P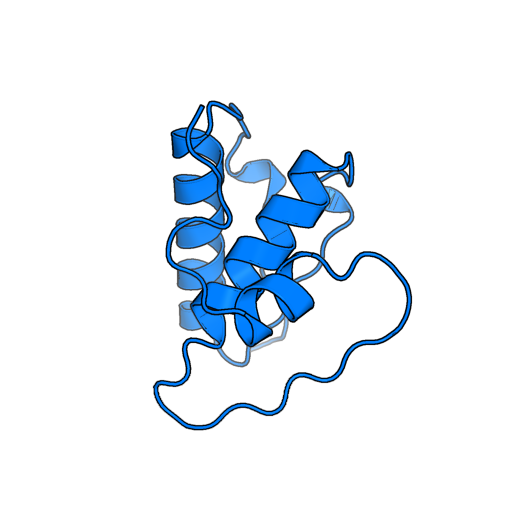rotein AF-A0A0G0FCB7-F1 (afdb_monomer)

Secondary structure (DSSP, 8-state):
---TTTT--HHHHHHHT--SS-------TTS-HHHHHHHHHHHHHHTT--GGG-----SSHHHHHHHHHHHHHHHHHTT----GGGGGGG-----

Nearest PDB structures (foldseek):
  1qhh-assembly1_A  TM=8.785E-01  e=1.523E-05  Geobacillus stearothermophilus
  2pjr-assembly1_A  TM=8.957E-01  e=1.640E-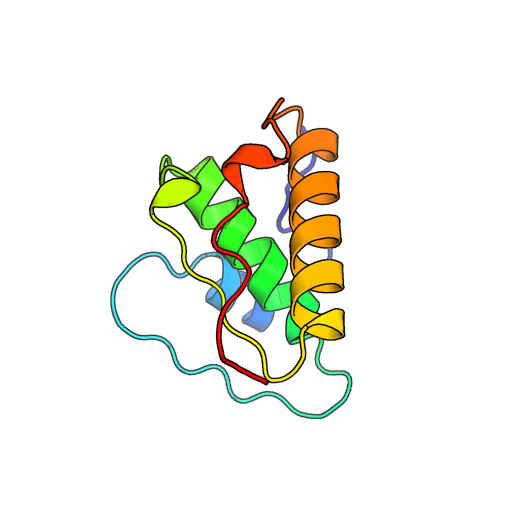04  Geobacillus stearothermophilus
  1qhg-assembly1_A  TM=8.467E-01  e=3.380E-03  Geobacillus stearothermophilus
  2g9n-assembly1_A  TM=6.973E-01  e=1.037E+00  Homo sapiens

pLDDT: mean 86.99, std 12.62, range [43.91, 97.69]

Mean predicted aligned error: 5.1 Å

Foldseek 3Di:
DDDLCPPPDPVLSVLLQDDDDDDDDDDDPPRCPLVSVLSSLVNCVVVPNQLLNDAAEDPDPVSLVVSLVSNVVSCVVVVNPDDSVSNVRSDDDDD

Solvent-accessible surface area (backbone atoms only — not comparable to full-atom values): 5989 Å² total; per-residue (Å²): 134,83,62,82,66,66,94,51,54,74,70,40,41,56,61,18,69,63,86,73,82,91,82,87,86,88,73,63,88,91,66,46,64,68,61,30,52,40,42,21,52,50,42,43,41,77,73,69,43,57,57,80,79,49,78,48,76,58,98,40,73,66,58,21,51,54,48,45,53,51,38,51,51,53,36,50,75,70,69,45,87,68,61,71,78,51,56,65,43,32,64,79,81,91,132

Radius of gyration: 13.0 Å; Cα contacts (8 Å, |Δi|>4): 83; chains: 1; bounding box: 32×25×31 Å

Sequence (95 aa):
MVDHLSGLNSKQKEAATHMEGPLLIVAGAGAGKTKTITHRILNLIKNGVAPEKILAVTFTNKAAKEMKERVYHLLNSEGQNVLEKSLSRFDLDRE

Structure (mmCIF, N/CA/C/O backbone):
data_AF-A0A0G0FCB7-F1
#
_entry.id   AF-A0A0G0FCB7-F1
#
loop_
_atom_site.group_PDB
_atom_site.id
_atom_site.type_symbol
_atom_site.label_atom_id
_atom_site.label_alt_id
_atom_site.label_comp_id
_atom_site.label_asym_id
_atom_site.label_entity_id
_atom_site.label_seq_id
_atom_site.pdbx_PDB_ins_code
_atom_site.Cartn_x
_atom_site.Cartn_y
_atom_site.Cartn_z
_atom_site.occupancy
_atom_site.B_iso_or_equiv
_atom_site.auth_seq_id
_atom_site.auth_comp_id
_atom_site.auth_asym_id
_atom_site.auth_atom_id
_atom_site.pdbx_PDB_model_num
ATOM 1 N N . MET A 1 1 ? -17.691 9.723 -4.759 1.00 46.62 1 MET A N 1
ATOM 2 C CA . MET A 1 1 ? -16.784 8.566 -4.623 1.00 46.62 1 MET A CA 1
ATOM 3 C C . MET A 1 1 ? -15.481 8.958 -5.280 1.00 46.62 1 MET A C 1
ATOM 5 O O . MET A 1 1 ? -15.515 9.344 -6.443 1.00 46.62 1 MET A O 1
ATOM 9 N N . VAL A 1 2 ? -14.388 8.993 -4.526 1.00 52.84 2 VAL A N 1
ATOM 10 C CA . VAL A 1 2 ? -13.064 9.258 -5.095 1.00 52.84 2 VAL A CA 1
ATOM 11 C C . VAL A 1 2 ? -12.612 7.962 -5.774 1.00 52.84 2 VAL A C 1
ATOM 13 O O . VAL A 1 2 ? -12.875 6.868 -5.286 1.00 52.84 2 VAL A O 1
ATOM 16 N N . ASP A 1 3 ? -12.062 8.059 -6.982 1.00 82.31 3 ASP A N 1
ATOM 17 C CA . ASP A 1 3 ? -11.432 6.909 -7.627 1.00 82.31 3 ASP A CA 1
ATOM 18 C C . ASP A 1 3 ? -10.086 6.695 -6.934 1.00 82.31 3 ASP A C 1
ATOM 20 O O . ASP A 1 3 ? -9.205 7.556 -7.023 1.00 82.31 3 ASP A O 1
ATOM 24 N N . HIS A 1 4 ? -9.898 5.567 -6.247 1.00 87.06 4 HIS A N 1
ATOM 25 C CA . HIS A 1 4 ? -8.625 5.269 -5.593 1.00 87.06 4 HIS A CA 1
ATOM 26 C C . HIS A 1 4 ? -7.480 5.149 -6.594 1.00 87.06 4 HIS A C 1
ATOM 28 O O . HIS A 1 4 ? -6.332 5.185 -6.188 1.00 87.06 4 HIS A O 1
ATOM 34 N N . LEU A 1 5 ? -7.734 5.028 -7.895 1.00 91.81 5 LEU A N 1
ATOM 35 C CA . LEU A 1 5 ? -6.698 5.045 -8.928 1.00 91.81 5 LEU A CA 1
ATOM 36 C C . LEU A 1 5 ? -6.333 6.471 -9.375 1.00 91.81 5 LEU A C 1
ATOM 38 O O . LEU A 1 5 ? -5.413 6.653 -10.184 1.00 91.81 5 LEU A O 1
ATOM 42 N N . SER A 1 6 ? -7.018 7.495 -8.858 1.00 87.88 6 SER A N 1
ATOM 43 C CA . SER A 1 6 ? -6.703 8.893 -9.138 1.00 87.88 6 SER A CA 1
ATOM 44 C C . SER A 1 6 ? -5.277 9.238 -8.679 1.00 87.88 6 SER A C 1
ATOM 46 O O . SER A 1 6 ? -4.799 8.842 -7.615 1.00 87.88 6 SER A O 1
ATOM 48 N N . GLY A 1 7 ? -4.524 9.923 -9.544 1.00 89.88 7 GLY A N 1
ATOM 49 C CA . GLY A 1 7 ? -3.124 10.278 -9.286 1.00 89.88 7 GLY A CA 1
ATOM 50 C C . GLY A 1 7 ? -2.093 9.162 -9.515 1.00 89.88 7 GLY A C 1
ATOM 51 O O . GLY A 1 7 ? -0.917 9.376 -9.205 1.00 89.88 7 GLY A O 1
ATOM 52 N N . LEU A 1 8 ? -2.483 7.995 -10.036 1.00 95.62 8 LEU A N 1
ATOM 53 C CA . LEU A 1 8 ? -1.552 7.001 -10.584 1.00 95.62 8 LEU A CA 1
ATOM 54 C C . LEU A 1 8 ? -1.323 7.247 -12.082 1.00 95.62 8 LEU A C 1
ATOM 56 O O . LEU A 1 8 ? -2.257 7.593 -12.808 1.00 95.62 8 LEU A O 1
ATOM 60 N N . ASN A 1 9 ? -0.096 7.038 -12.566 1.00 96.19 9 ASN A N 1
ATOM 61 C CA . ASN A 1 9 ? 0.162 6.992 -14.012 1.00 96.19 9 ASN A CA 1
ATOM 62 C C . ASN A 1 9 ? -0.327 5.662 -14.625 1.00 96.19 9 ASN A C 1
ATOM 64 O O . ASN A 1 9 ? -0.717 4.748 -13.901 1.00 96.19 9 ASN A O 1
ATOM 68 N N . SER A 1 10 ? -0.296 5.528 -15.954 1.00 96.38 10 SER A N 1
ATOM 69 C CA . SER A 1 10 ? -0.807 4.337 -16.653 1.00 96.38 10 SER A CA 1
ATOM 70 C C . SER A 1 10 ? -0.173 3.024 -16.179 1.00 96.38 10 SER A C 1
ATOM 72 O O . SER A 1 10 ? -0.892 2.070 -15.900 1.00 96.38 10 SER A O 1
ATOM 74 N N . LYS A 1 11 ? 1.153 2.988 -16.006 1.00 96.81 11 LYS A N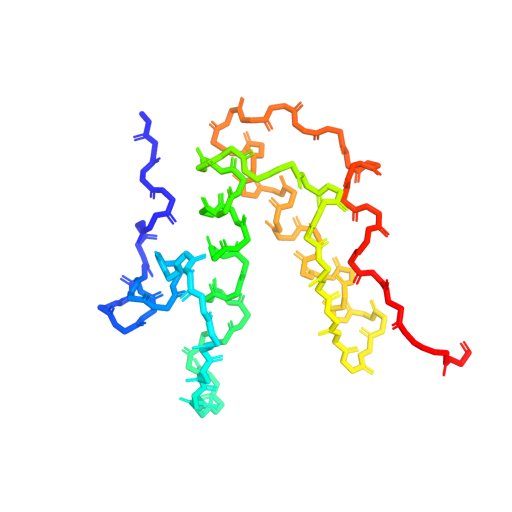 1
ATOM 75 C CA . LYS A 1 11 ? 1.890 1.799 -15.545 1.00 96.81 11 LYS A CA 1
ATOM 76 C C . LYS A 1 11 ? 1.597 1.451 -14.086 1.00 96.81 11 LYS A C 1
ATOM 78 O O . LYS A 1 11 ? 1.486 0.283 -13.731 1.00 96.81 11 LYS A O 1
ATOM 83 N N . GLN A 1 12 ? 1.439 2.461 -13.237 1.00 97.69 12 GLN A N 1
ATOM 84 C CA . GLN A 1 12 ? 1.051 2.268 -11.842 1.00 97.69 12 GLN A CA 1
ATOM 85 C C . GLN A 1 12 ? -0.393 1.771 -11.726 1.00 97.69 12 GLN A C 1
ATOM 87 O O . GLN A 1 12 ? -0.660 0.912 -10.892 1.00 97.69 12 GLN A O 1
ATOM 92 N N . LYS A 1 13 ? -1.310 2.274 -12.565 1.00 97.19 13 LYS A N 1
ATOM 93 C CA . LYS A 1 13 ? -2.692 1.777 -12.640 1.00 97.19 13 LYS A CA 1
ATOM 94 C C . LYS A 1 13 ? -2.718 0.315 -13.056 1.00 97.19 13 LYS A C 1
ATOM 96 O O . LYS A 1 13 ? -3.292 -0.475 -12.327 1.00 97.19 13 LYS A O 1
ATOM 101 N N . GLU A 1 14 ? -2.029 -0.032 -14.143 1.00 96.75 14 GLU A N 1
ATOM 102 C CA . GLU A 1 14 ? -1.892 -1.410 -14.637 1.00 96.75 14 GLU A CA 1
ATOM 103 C C . GLU A 1 14 ? -1.448 -2.364 -13.515 1.00 96.75 14 GLU A C 1
ATOM 105 O O . GLU A 1 14 ? -2.111 -3.361 -13.238 1.00 96.75 14 GLU A O 1
ATOM 110 N N . ALA A 1 15 ? -0.388 -1.999 -12.789 1.00 97.62 15 ALA A N 1
ATOM 111 C CA . ALA A 1 15 ? 0.100 -2.778 -11.656 1.00 97.62 15 ALA A CA 1
ATOM 112 C C . ALA A 1 15 ? -0.877 -2.817 -10.463 1.00 97.62 15 ALA A C 1
ATOM 114 O O . ALA A 1 15 ? -1.004 -3.849 -9.804 1.00 97.62 15 ALA A O 1
ATOM 115 N N . ALA A 1 16 ? -1.564 -1.710 -10.163 1.00 97.12 16 ALA A N 1
ATOM 116 C CA . ALA A 1 16 ? -2.522 -1.631 -9.062 1.00 97.12 16 ALA A CA 1
ATOM 117 C C . ALA A 1 16 ? -3.812 -2.417 -9.336 1.00 97.12 16 ALA A C 1
ATOM 119 O O . ALA A 1 16 ? -4.412 -2.942 -8.400 1.00 97.12 16 ALA A O 1
ATOM 120 N N . THR A 1 17 ? -4.223 -2.529 -10.599 1.00 97.00 17 THR A N 1
ATOM 121 C CA . THR A 1 17 ? -5.420 -3.270 -11.021 1.00 97.00 17 THR A CA 1
ATOM 122 C C . THR A 1 17 ? -5.150 -4.739 -11.340 1.00 97.00 17 THR A C 1
ATOM 124 O O . THR A 1 17 ? -6.078 -5.464 -11.679 1.00 97.00 17 THR A O 1
ATOM 127 N N . HIS A 1 18 ? -3.901 -5.199 -11.242 1.00 97.25 18 HIS A N 1
ATOM 128 C CA . HIS A 1 18 ? -3.535 -6.591 -11.501 1.00 97.25 18 HIS A CA 1
ATOM 129 C C . HIS A 1 18 ? -4.046 -7.531 -10.399 1.00 97.25 18 HIS A C 1
ATOM 131 O O . HIS A 1 18 ? -3.535 -7.516 -9.269 1.00 97.25 18 HIS A O 1
ATOM 137 N N . MET A 1 19 ? -5.035 -8.359 -10.748 1.00 96.06 19 MET A N 1
ATOM 138 C CA . MET A 1 19 ? -5.776 -9.213 -9.810 1.00 96.06 19 MET A CA 1
ATOM 139 C C . MET A 1 19 ? -5.287 -10.664 -9.751 1.00 96.06 19 MET A C 1
ATOM 141 O O . MET A 1 19 ? -5.391 -11.285 -8.696 1.00 96.06 19 MET A O 1
ATOM 145 N N . GLU A 1 20 ? -4.744 -11.207 -10.842 1.00 93.06 20 GLU A N 1
ATOM 146 C CA . GLU A 1 20 ? -4.531 -12.652 -10.979 1.00 93.06 20 GLU A CA 1
ATOM 147 C C . GLU A 1 20 ? -3.131 -13.005 -11.470 1.00 93.06 20 GLU A C 1
ATOM 149 O O . GLU A 1 20 ? -2.580 -12.361 -12.357 1.00 93.06 20 GLU A O 1
ATOM 154 N N . GLY A 1 21 ? -2.564 -14.078 -10.922 1.00 95.31 21 GLY A N 1
ATOM 155 C CA . GLY A 1 21 ? -1.249 -14.566 -11.321 1.00 95.31 21 GLY A CA 1
ATOM 156 C C . GLY A 1 21 ? -0.078 -13.686 -10.853 1.00 95.31 21 GLY A C 1
ATOM 157 O O . GLY A 1 21 ? -0.264 -12.635 -10.226 1.00 95.31 21 GLY A O 1
ATOM 158 N N . PRO A 1 22 ? 1.159 -14.135 -11.116 1.00 96.81 22 PRO A N 1
ATOM 159 C CA . PRO A 1 22 ? 2.366 -13.435 -10.694 1.00 96.81 22 PRO A CA 1
ATOM 160 C C . PRO A 1 22 ? 2.557 -12.114 -11.454 1.00 96.81 22 PRO A C 1
ATOM 162 O O . PRO A 1 22 ? 2.289 -12.025 -12.649 1.00 96.81 22 PRO A O 1
ATOM 165 N N . LEU A 1 23 ? 3.080 -11.098 -10.761 1.00 96.56 23 LEU A N 1
ATOM 166 C CA . LEU A 1 23 ? 3.438 -9.796 -11.329 1.00 96.56 23 LEU A CA 1
ATOM 167 C C . LEU A 1 23 ? 4.810 -9.361 -10.807 1.00 96.56 23 LEU A C 1
ATOM 169 O O . LEU A 1 23 ? 5.027 -9.322 -9.596 1.00 96.56 23 LEU A O 1
ATOM 173 N N . LEU A 1 24 ? 5.705 -8.968 -11.717 1.00 96.56 24 LEU A N 1
ATOM 174 C CA . LEU A 1 24 ? 6.985 -8.337 -11.396 1.00 96.56 24 LEU A CA 1
ATOM 175 C C . LEU A 1 24 ? 6.934 -6.850 -11.759 1.00 96.56 24 LEU A C 1
ATOM 177 O O . LEU A 1 24 ? 6.700 -6.495 -12.912 1.00 96.56 24 LEU A O 1
ATOM 181 N N . ILE A 1 25 ? 7.202 -5.980 -10.785 1.00 95.19 25 ILE A N 1
ATOM 182 C CA . ILE A 1 25 ? 7.284 -4.530 -10.994 1.00 95.19 25 ILE A CA 1
ATOM 183 C C . ILE A 1 25 ? 8.745 -4.102 -10.876 1.00 95.19 25 ILE A C 1
ATOM 185 O O . ILE A 1 25 ? 9.313 -4.097 -9.784 1.00 95.19 25 ILE A O 1
ATOM 189 N N . VAL A 1 26 ? 9.343 -3.690 -11.993 1.00 95.44 26 VAL A N 1
ATOM 190 C CA . VAL A 1 26 ? 10.685 -3.094 -12.016 1.00 95.44 26 VAL A CA 1
ATOM 191 C C . VAL A 1 26 ? 10.547 -1.577 -11.959 1.00 95.44 26 VAL A C 1
ATOM 193 O O . VAL A 1 26 ? 9.887 -0.974 -12.802 1.00 95.44 26 VAL A O 1
ATOM 196 N N . ALA A 1 27 ? 11.147 -0.942 -10.951 1.00 94.00 27 ALA A N 1
ATOM 197 C CA . ALA A 1 27 ? 10.965 0.487 -10.721 1.00 94.00 27 ALA A CA 1
ATOM 198 C C . ALA A 1 27 ? 12.194 1.147 -10.081 1.00 94.00 27 ALA A C 1
ATOM 200 O O . ALA A 1 27 ? 12.672 0.729 -9.021 1.00 94.00 27 ALA A O 1
ATOM 201 N N . GLY A 1 28 ? 12.649 2.245 -10.692 1.00 94.94 28 GLY A N 1
ATOM 202 C CA . GLY A 1 28 ? 13.758 3.068 -10.205 1.00 94.94 28 GLY A CA 1
ATOM 203 C C . GLY A 1 28 ? 13.453 3.819 -8.903 1.00 94.94 28 GLY A C 1
ATOM 204 O O . GLY A 1 28 ? 12.337 3.776 -8.366 1.00 94.94 28 GLY A O 1
ATOM 205 N N . ALA A 1 29 ? 14.460 4.498 -8.352 1.00 94.31 29 ALA A N 1
ATOM 206 C CA . ALA A 1 29 ? 14.270 5.416 -7.228 1.00 94.31 29 ALA A CA 1
ATOM 207 C C . ALA A 1 29 ? 13.241 6.505 -7.592 1.00 94.31 29 ALA A C 1
ATOM 209 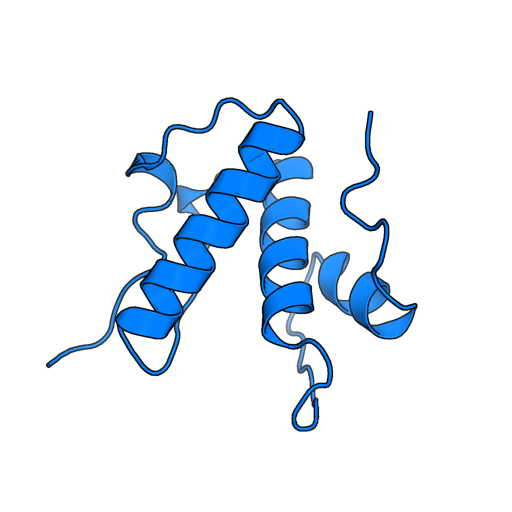O O . ALA A 1 29 ? 13.153 6.921 -8.742 1.00 94.31 29 ALA A O 1
ATOM 210 N N . GLY A 1 30 ? 12.398 6.911 -6.638 1.00 92.94 30 GLY A N 1
ATOM 211 C CA . GLY A 1 30 ? 11.374 7.942 -6.870 1.00 92.94 30 GLY A CA 1
ATOM 212 C C . GLY A 1 30 ? 10.189 7.542 -7.767 1.00 92.94 30 GLY A C 1
ATOM 213 O O . GLY A 1 30 ? 9.213 8.279 -7.829 1.00 92.94 30 GLY A O 1
ATOM 214 N N . ALA A 1 31 ? 10.184 6.357 -8.388 1.00 94.00 31 ALA A N 1
ATOM 215 C CA . ALA A 1 31 ? 9.141 5.934 -9.337 1.00 94.00 31 ALA A CA 1
ATOM 216 C C . ALA A 1 31 ? 7.752 5.633 -8.714 1.00 94.00 31 ALA A C 1
ATOM 218 O O . ALA A 1 31 ? 6.844 5.156 -9.395 1.00 94.00 31 ALA A O 1
ATOM 219 N N . GLY A 1 32 ? 7.568 5.869 -7.411 1.00 94.88 32 GLY A N 1
ATOM 220 C CA . GLY A 1 32 ? 6.292 5.634 -6.729 1.00 94.88 32 GLY A CA 1
ATOM 221 C C . GLY A 1 32 ? 5.987 4.161 -6.430 1.00 94.88 32 GLY A C 1
ATOM 222 O O . GLY A 1 32 ? 4.819 3.776 -6.417 1.00 94.88 32 GLY A O 1
ATOM 223 N N . LYS A 1 33 ? 7.012 3.336 -6.162 1.00 95.31 33 LYS A N 1
ATOM 224 C CA . LYS A 1 33 ? 6.868 1.912 -5.783 1.00 95.31 33 LYS A CA 1
ATOM 225 C C . LYS A 1 33 ? 5.854 1.706 -4.658 1.00 95.31 33 LYS A C 1
ATOM 227 O O . LYS A 1 33 ? 4.858 1.016 -4.844 1.00 95.31 33 LYS A O 1
ATOM 232 N N . THR A 1 34 ? 6.071 2.376 -3.527 1.00 94.19 34 THR A N 1
ATOM 233 C CA . THR A 1 34 ? 5.193 2.279 -2.356 1.00 94.19 34 THR A CA 1
ATOM 234 C C . THR A 1 34 ? 3.767 2.696 -2.695 1.00 94.19 34 THR A C 1
ATOM 236 O O . THR A 1 34 ? 2.841 1.969 -2.364 1.00 94.19 34 THR A O 1
ATOM 239 N N . LYS A 1 35 ? 3.589 3.803 -3.435 1.00 94.81 35 LYS A N 1
ATOM 240 C CA . LYS A 1 35 ? 2.268 4.266 -3.891 1.00 94.81 35 LYS A CA 1
ATOM 241 C C . LYS A 1 35 ? 1.565 3.196 -4.732 1.00 94.81 35 LYS A C 1
ATOM 243 O O . LYS A 1 35 ? 0.403 2.895 -4.512 1.00 94.81 35 LYS A O 1
ATOM 248 N N . THR A 1 36 ? 2.277 2.569 -5.658 1.00 96.56 36 THR A N 1
ATOM 249 C CA . THR A 1 36 ? 1.708 1.509 -6.504 1.00 96.56 36 THR A CA 1
ATOM 250 C C . THR A 1 36 ? 1.232 0.320 -5.666 1.00 96.56 36 THR A C 1
ATOM 252 O O . THR A 1 36 ? 0.104 -0.136 -5.831 1.00 96.56 36 THR A O 1
ATOM 255 N N . ILE A 1 37 ? 2.053 -0.144 -4.716 1.00 95.75 37 ILE A N 1
ATOM 256 C CA . ILE A 1 37 ? 1.719 -1.290 -3.857 1.00 95.75 37 ILE A CA 1
ATOM 257 C C . ILE A 1 37 ? 0.551 -0.980 -2.911 1.00 95.75 37 ILE A C 1
ATOM 259 O O . ILE A 1 37 ? -0.363 -1.794 -2.807 1.00 95.75 37 ILE A O 1
ATOM 263 N N . THR A 1 38 ? 0.515 0.192 -2.268 1.00 95.06 38 THR A N 1
ATOM 264 C CA . THR A 1 38 ? -0.591 0.545 -1.357 1.00 95.06 38 THR A CA 1
ATOM 265 C C . THR A 1 38 ? -1.922 0.647 -2.099 1.00 95.06 38 THR A C 1
ATOM 267 O O . THR A 1 38 ? -2.945 0.177 -1.607 1.00 95.06 38 THR A O 1
ATOM 270 N N . HIS A 1 39 ? -1.910 1.203 -3.313 1.00 96.00 39 HIS A N 1
ATOM 271 C CA . HIS A 1 39 ? -3.098 1.261 -4.160 1.00 96.00 39 HIS A CA 1
ATOM 272 C C . HIS A 1 39 ? -3.510 -0.119 -4.692 1.00 96.00 39 HIS A C 1
ATOM 274 O O . HIS A 1 39 ? -4.705 -0.382 -4.799 1.00 96.00 39 HIS A O 1
ATOM 280 N N . ARG A 1 40 ? -2.556 -1.021 -4.964 1.00 96.06 40 ARG A N 1
ATOM 281 C CA . ARG A 1 40 ? -2.854 -2.417 -5.319 1.00 96.06 40 ARG A CA 1
ATOM 282 C C . ARG A 1 40 ? -3.578 -3.145 -4.192 1.00 96.06 40 ARG A C 1
ATOM 284 O O . ARG A 1 40 ? -4.575 -3.813 -4.434 1.00 96.06 40 ARG A O 1
ATOM 291 N N . ILE A 1 41 ? -3.101 -2.993 -2.960 1.00 94.88 41 ILE A N 1
ATOM 292 C CA . ILE A 1 41 ? -3.741 -3.586 -1.782 1.00 94.88 41 ILE A CA 1
ATOM 293 C C . ILE A 1 41 ? -5.172 -3.069 -1.636 1.00 94.88 41 ILE A C 1
ATOM 295 O O . ILE A 1 41 ? -6.098 -3.861 -1.475 1.00 94.88 41 ILE A O 1
ATOM 299 N N . LEU A 1 42 ? -5.367 -1.752 -1.745 1.00 93.62 42 LEU A N 1
ATOM 300 C CA . LEU A 1 42 ? -6.704 -1.168 -1.715 1.00 93.62 42 LEU A CA 1
ATOM 301 C C . LEU A 1 42 ? -7.587 -1.723 -2.841 1.00 93.62 42 LEU A C 1
ATOM 303 O O . LEU A 1 42 ? -8.747 -2.045 -2.601 1.00 93.62 42 LEU A O 1
ATOM 307 N N . ASN A 1 43 ? -7.041 -1.882 -4.048 1.00 95.06 43 ASN A N 1
ATOM 308 C CA . ASN A 1 43 ? -7.768 -2.466 -5.168 1.00 95.06 43 ASN A CA 1
ATOM 309 C C . ASN A 1 43 ? -8.211 -3.906 -4.875 1.00 95.06 43 ASN A C 1
ATOM 311 O O . ASN A 1 43 ? -9.365 -4.237 -5.126 1.00 95.06 43 ASN A O 1
ATOM 315 N N . LEU A 1 44 ? -7.341 -4.742 -4.301 1.00 94.69 44 LEU A N 1
ATOM 316 C CA . LEU A 1 44 ? -7.694 -6.107 -3.894 1.00 94.69 44 LEU A CA 1
ATOM 317 C C . LEU A 1 44 ? -8.858 -6.099 -2.891 1.00 94.69 44 LEU A C 1
ATOM 319 O O . LEU A 1 44 ? -9.841 -6.811 -3.091 1.00 94.69 44 LEU A O 1
ATOM 323 N N . ILE A 1 45 ? -8.790 -5.245 -1.864 1.00 92.31 45 ILE A N 1
ATOM 324 C CA . ILE A 1 45 ? -9.841 -5.133 -0.838 1.00 92.31 45 ILE A CA 1
ATOM 325 C C . ILE A 1 45 ? -11.164 -4.658 -1.449 1.00 92.31 45 ILE A C 1
ATOM 327 O O . ILE A 1 45 ? -12.207 -5.263 -1.207 1.00 92.31 45 ILE A O 1
ATOM 331 N N . LYS A 1 46 ? -11.132 -3.625 -2.302 1.00 90.25 46 LYS A N 1
ATOM 332 C CA . LYS A 1 46 ? -12.327 -3.116 -3.000 1.00 90.25 46 LYS A CA 1
ATOM 333 C C . LYS A 1 46 ? -12.964 -4.157 -3.924 1.00 90.25 46 LYS A C 1
ATOM 335 O O . LYS A 1 46 ? -14.166 -4.094 -4.153 1.00 90.25 46 LYS A O 1
ATOM 340 N N . ASN A 1 47 ? -12.184 -5.120 -4.413 1.00 92.94 47 ASN A N 1
ATOM 341 C CA . ASN A 1 47 ? -12.659 -6.247 -5.216 1.00 92.94 47 ASN A CA 1
ATOM 342 C C . ASN A 1 47 ? -12.974 -7.502 -4.371 1.00 92.94 47 ASN A C 1
ATOM 344 O O . ASN A 1 47 ? -13.057 -8.604 -4.906 1.00 92.94 47 ASN A O 1
ATOM 348 N N . GLY A 1 48 ? -13.166 -7.352 -3.055 1.00 91.62 48 GLY A N 1
ATOM 349 C CA . GLY A 1 48 ? -13.681 -8.409 -2.179 1.00 91.62 48 GLY A CA 1
ATOM 350 C C . GLY A 1 48 ? -12.623 -9.333 -1.574 1.00 91.62 48 GLY A C 1
ATOM 351 O O . GLY A 1 48 ? -12.975 -10.302 -0.897 1.00 91.62 48 GLY A O 1
ATOM 352 N N . VAL A 1 49 ? -11.330 -9.056 -1.768 1.00 92.88 49 VAL A N 1
ATOM 353 C CA . VAL A 1 49 ? -10.277 -9.793 -1.062 1.00 92.88 49 VAL A CA 1
ATOM 354 C C . VAL A 1 49 ? -10.256 -9.341 0.392 1.00 92.88 49 VAL A C 1
ATOM 356 O O . VAL A 1 49 ? -9.949 -8.190 0.697 1.00 92.88 49 VAL A O 1
ATOM 359 N N . ALA A 1 50 ? -10.566 -10.261 1.302 1.00 90.00 50 ALA A N 1
ATOM 360 C CA . ALA A 1 50 ? -10.536 -9.965 2.726 1.00 90.00 50 ALA A CA 1
ATOM 361 C C . ALA A 1 50 ? -9.113 -9.534 3.157 1.00 90.00 50 ALA A C 1
ATOM 363 O O . ALA A 1 50 ? -8.154 -10.213 2.770 1.00 90.00 50 ALA A O 1
ATOM 364 N N . PRO A 1 51 ? -8.940 -8.440 3.928 1.00 89.94 51 PRO A N 1
ATOM 365 C CA . PRO A 1 51 ? -7.622 -7.916 4.299 1.00 89.94 51 PRO A CA 1
ATOM 366 C C . PRO A 1 51 ? -6.696 -8.958 4.936 1.00 89.94 51 PRO A C 1
ATOM 368 O O . PRO A 1 51 ? -5.503 -8.990 4.648 1.00 89.94 51 PRO A O 1
ATOM 371 N N . GLU A 1 52 ? -7.248 -9.876 5.729 1.00 88.31 52 GLU A N 1
ATOM 372 C CA . GLU A 1 52 ? -6.511 -10.973 6.344 1.00 88.31 52 GLU A CA 1
ATOM 373 C C . GLU A 1 52 ? -5.913 -11.959 5.327 1.00 88.31 52 GLU A C 1
ATOM 375 O O . GLU A 1 52 ? -5.012 -12.712 5.681 1.00 88.31 52 GLU A O 1
ATOM 380 N N . LYS A 1 53 ? -6.360 -11.978 4.069 1.00 91.38 53 LYS A N 1
ATOM 381 C CA . LYS A 1 53 ? -5.780 -12.810 3.000 1.00 91.38 53 LYS A CA 1
ATOM 382 C C . LYS A 1 53 ? -4.639 -12.116 2.248 1.00 91.38 53 LYS A C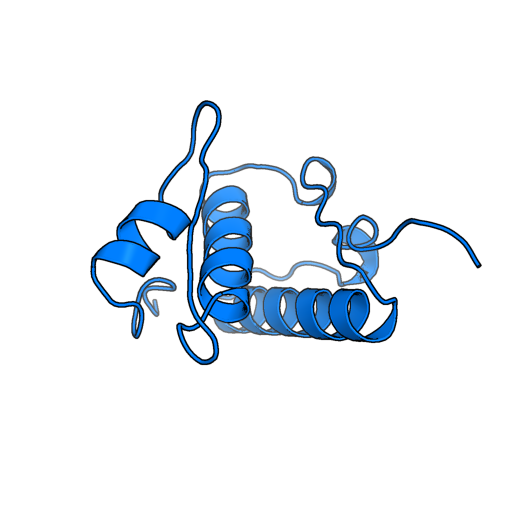 1
ATOM 384 O O . LYS A 1 53 ? -4.068 -12.717 1.342 1.00 91.38 53 LYS A O 1
ATOM 389 N N . ILE A 1 54 ? -4.303 -10.877 2.606 1.00 92.25 54 ILE A N 1
ATOM 390 C CA . ILE A 1 54 ? -3.240 -10.096 1.974 1.00 92.25 54 ILE A CA 1
ATOM 391 C C . ILE A 1 54 ? -2.027 -10.071 2.909 1.00 92.25 54 ILE A C 1
ATOM 393 O O . ILE A 1 54 ? -2.126 -9.652 4.060 1.00 92.25 54 ILE A O 1
ATOM 397 N N . LEU A 1 55 ? -0.877 -10.508 2.395 1.00 92.25 55 LEU A N 1
ATOM 398 C CA . LEU A 1 55 ? 0.420 -10.411 3.061 1.00 92.25 55 LEU A CA 1
ATOM 399 C C . LEU A 1 55 ? 1.280 -9.394 2.308 1.00 92.25 55 LEU A C 1
ATOM 401 O O . LEU A 1 55 ? 1.477 -9.521 1.098 1.00 92.25 55 LEU A O 1
ATOM 405 N N . ALA A 1 56 ? 1.795 -8.400 3.025 1.00 91.25 56 ALA A N 1
ATOM 406 C CA . ALA A 1 56 ? 2.751 -7.436 2.500 1.00 91.25 56 ALA A CA 1
ATOM 407 C C . ALA A 1 56 ? 4.031 -7.509 3.335 1.00 91.25 56 ALA A C 1
ATOM 409 O O . ALA A 1 56 ? 3.977 -7.375 4.551 1.00 91.25 56 ALA A O 1
ATOM 410 N N . VAL A 1 57 ? 5.171 -7.721 2.677 1.00 90.50 57 VAL A N 1
ATOM 411 C CA . VAL A 1 57 ? 6.477 -7.862 3.335 1.00 90.50 57 VAL A CA 1
ATOM 412 C C . VAL A 1 57 ? 7.400 -6.749 2.856 1.00 90.50 57 VAL A C 1
ATOM 414 O O . VAL A 1 57 ? 7.412 -6.396 1.673 1.00 90.50 57 VAL A O 1
ATOM 417 N N . THR A 1 58 ? 8.175 -6.182 3.776 1.00 89.31 58 THR A N 1
ATOM 418 C CA . THR A 1 58 ? 9.177 -5.152 3.481 1.00 89.31 58 THR A CA 1
ATOM 419 C C . THR A 1 58 ? 10.468 -5.441 4.241 1.00 89.31 58 THR A C 1
ATOM 421 O O . THR A 1 58 ? 10.468 -6.214 5.190 1.00 89.31 58 THR A O 1
ATOM 424 N N . PHE A 1 59 ? 11.570 -4.802 3.842 1.00 88.50 59 PHE A N 1
ATOM 425 C CA . PHE A 1 59 ? 12.882 -5.013 4.464 1.00 88.50 59 PHE A CA 1
ATOM 426 C C . PHE A 1 59 ? 13.006 -4.480 5.900 1.00 88.50 59 PHE A C 1
ATOM 428 O O . PHE A 1 59 ? 13.950 -4.843 6.587 1.00 88.50 59 PHE A O 1
ATOM 435 N N . THR A 1 60 ? 12.130 -3.572 6.345 1.00 88.81 60 THR A N 1
ATOM 436 C CA . THR A 1 60 ? 12.246 -2.954 7.678 1.00 88.81 60 THR A CA 1
ATOM 437 C C . THR A 1 60 ? 10.881 -2.789 8.331 1.00 88.81 60 THR A C 1
ATOM 439 O O . THR A 1 60 ? 9.916 -2.419 7.662 1.00 88.81 60 THR A O 1
ATOM 442 N N . ASN A 1 61 ? 10.825 -2.926 9.657 1.00 88.31 61 ASN A N 1
ATOM 443 C CA . ASN A 1 61 ? 9.605 -2.689 10.442 1.00 88.31 61 ASN A CA 1
ATOM 444 C C . ASN A 1 61 ? 9.048 -1.270 10.249 1.00 88.31 61 ASN A C 1
ATOM 446 O O . ASN A 1 61 ? 7.838 -1.058 10.215 1.00 88.31 61 ASN A O 1
ATOM 450 N N . LYS A 1 62 ? 9.929 -0.278 10.065 1.00 89.75 62 LYS A N 1
ATOM 451 C CA . LYS A 1 62 ? 9.509 1.097 9.775 1.00 89.75 62 LYS A CA 1
ATOM 452 C C . LYS A 1 62 ? 8.753 1.186 8.444 1.00 89.75 62 LYS A C 1
ATOM 454 O O . LYS A 1 62 ? 7.687 1.789 8.398 1.00 89.75 62 LYS A O 1
ATOM 459 N N . ALA A 1 63 ? 9.271 0.566 7.383 1.00 90.06 63 ALA A N 1
ATOM 460 C CA . ALA A 1 63 ? 8.613 0.565 6.077 1.00 90.06 63 ALA A CA 1
ATOM 461 C C . ALA A 1 63 ? 7.282 -0.204 6.098 1.00 90.06 63 ALA A C 1
ATOM 463 O O . ALA A 1 63 ? 6.313 0.245 5.484 1.00 90.06 63 ALA A O 1
ATOM 464 N N . ALA A 1 64 ? 7.224 -1.321 6.828 1.00 88.56 64 ALA A N 1
ATOM 465 C CA . ALA A 1 64 ? 5.999 -2.083 7.055 1.00 88.56 64 ALA A CA 1
ATOM 466 C C . ALA A 1 64 ? 4.925 -1.219 7.734 1.00 88.56 64 ALA A C 1
ATOM 468 O O . ALA A 1 64 ? 3.820 -1.069 7.205 1.00 88.56 64 ALA A O 1
ATOM 469 N N . LYS A 1 65 ? 5.285 -0.555 8.841 1.00 89.31 65 LYS A N 1
ATOM 470 C CA . LYS A 1 65 ? 4.396 0.354 9.574 1.00 89.31 65 LYS A CA 1
ATOM 471 C C . LYS A 1 65 ? 3.901 1.511 8.705 1.00 89.31 65 LYS A C 1
ATOM 473 O O . LYS A 1 65 ? 2.698 1.740 8.626 1.00 89.31 65 LYS A O 1
ATOM 478 N N . GLU A 1 66 ? 4.798 2.187 7.988 1.00 92.31 66 GLU A N 1
ATOM 479 C CA . GLU A 1 66 ? 4.425 3.271 7.070 1.00 92.31 66 GLU A CA 1
ATOM 480 C C . GLU A 1 66 ? 3.490 2.786 5.949 1.00 92.31 66 GLU A C 1
ATOM 482 O O . GLU A 1 66 ? 2.568 3.498 5.547 1.00 92.31 66 GLU A O 1
ATOM 487 N N . MET A 1 67 ? 3.709 1.577 5.417 1.00 92.81 67 MET A N 1
ATOM 488 C CA . MET A 1 67 ? 2.836 0.995 4.396 1.00 92.81 67 MET A CA 1
ATOM 489 C C . MET A 1 67 ? 1.448 0.680 4.964 1.00 92.81 67 MET A C 1
ATOM 491 O O . MET A 1 67 ? 0.447 1.013 4.324 1.00 92.81 67 MET A O 1
ATOM 495 N N . LYS A 1 68 ? 1.385 0.098 6.167 1.00 90.75 68 LYS A N 1
ATOM 496 C CA . LYS A 1 68 ? 0.138 -0.188 6.884 1.00 90.75 68 LYS A CA 1
ATOM 497 C C . LYS A 1 68 ? -0.668 1.088 7.1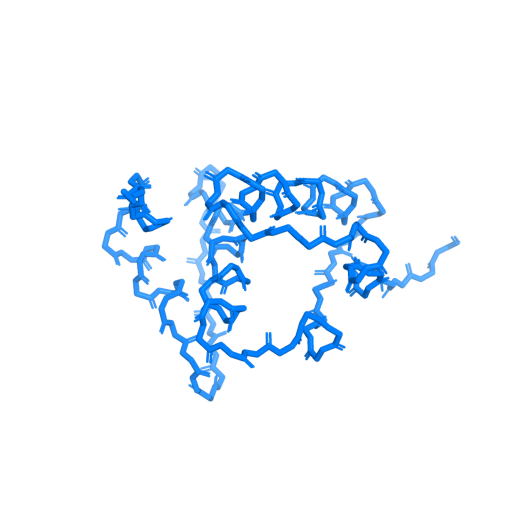33 1.00 90.75 68 LYS A C 1
ATOM 499 O O . LYS A 1 68 ? -1.846 1.136 6.785 1.00 90.75 68 LYS A O 1
ATOM 504 N N . GLU A 1 69 ? -0.033 2.132 7.665 1.00 91.44 69 GLU A N 1
ATOM 505 C CA . GLU A 1 69 ? -0.661 3.437 7.922 1.00 91.44 69 GLU A CA 1
ATOM 506 C C . GLU A 1 69 ? -1.225 4.046 6.632 1.00 91.44 69 GLU A C 1
ATOM 508 O O . GLU A 1 69 ? -2.377 4.479 6.593 1.00 91.44 69 GLU A O 1
ATOM 513 N N . ARG A 1 70 ? -0.461 4.010 5.532 1.00 92.69 70 ARG A N 1
ATOM 514 C CA . ARG A 1 70 ? -0.927 4.498 4.224 1.00 92.69 70 ARG A CA 1
ATOM 515 C C . ARG A 1 70 ? -2.161 3.746 3.732 1.00 92.69 70 ARG A C 1
ATOM 517 O O . ARG A 1 70 ? -3.107 4.385 3.283 1.00 92.69 70 ARG A O 1
ATOM 524 N N . VAL A 1 71 ? -2.168 2.413 3.808 1.00 92.19 71 VAL A N 1
ATOM 525 C CA . VAL A 1 71 ? -3.328 1.600 3.399 1.00 92.19 71 VAL A CA 1
ATOM 526 C C . VAL A 1 71 ? -4.539 1.906 4.277 1.00 92.19 71 VAL A C 1
ATOM 528 O O . VAL A 1 71 ? -5.631 2.109 3.751 1.00 92.19 71 VAL A O 1
ATOM 531 N N . TYR A 1 72 ? -4.347 1.996 5.593 1.00 90.75 72 TYR A N 1
ATOM 532 C CA . TYR A 1 72 ? -5.407 2.331 6.540 1.00 90.75 72 TYR A CA 1
ATOM 533 C C . TYR A 1 72 ? -6.037 3.699 6.245 1.00 90.75 72 TYR A C 1
ATOM 535 O O . TYR A 1 72 ? -7.260 3.821 6.165 1.00 90.75 72 TYR A O 1
ATOM 543 N N . HIS A 1 73 ? -5.215 4.726 6.011 1.00 89.94 73 HIS A N 1
ATOM 544 C CA . HIS A 1 73 ? -5.705 6.054 5.649 1.00 89.94 73 HIS A CA 1
ATOM 545 C C . HIS A 1 73 ? -6.457 6.055 4.317 1.00 89.94 73 HIS A C 1
ATOM 547 O O . HIS A 1 73 ? -7.518 6.671 4.226 1.00 89.94 73 HIS A O 1
ATOM 553 N N . LEU A 1 74 ? -5.947 5.342 3.308 1.00 89.75 74 LEU A N 1
ATOM 554 C CA . LEU A 1 74 ? -6.616 5.227 2.015 1.00 89.75 74 LEU A CA 1
ATOM 555 C C . LEU A 1 74 ? -7.990 4.544 2.146 1.00 89.75 74 LEU A C 1
ATOM 557 O O . LEU A 1 74 ? -8.970 5.059 1.615 1.00 89.75 74 LEU A O 1
ATOM 561 N N . LEU A 1 75 ? -8.091 3.444 2.900 1.00 87.62 75 LEU A N 1
ATOM 562 C CA 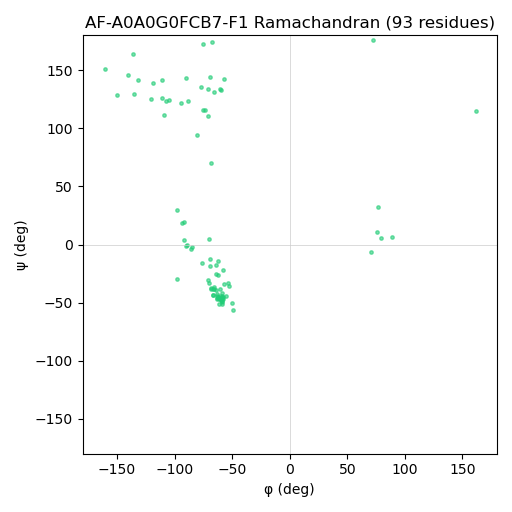. LEU A 1 75 ? -9.360 2.743 3.151 1.00 87.62 75 LEU A CA 1
ATOM 563 C C . LEU A 1 75 ? -10.395 3.650 3.832 1.00 87.62 75 LEU A C 1
ATOM 565 O O . LEU A 1 75 ? -11.524 3.764 3.354 1.00 87.62 75 LEU A O 1
ATOM 569 N N . ASN A 1 76 ? -9.996 4.355 4.892 1.00 84.62 76 ASN A N 1
ATOM 570 C CA . ASN A 1 76 ? -10.893 5.267 5.603 1.00 84.62 76 ASN A CA 1
ATOM 571 C C . ASN A 1 76 ? -11.316 6.463 4.741 1.00 84.62 76 ASN A C 1
ATOM 573 O O . ASN A 1 76 ? -12.470 6.881 4.802 1.00 84.62 76 ASN A O 1
ATOM 577 N N . SER A 1 77 ? -10.416 6.986 3.901 1.00 84.62 77 SER A N 1
ATOM 578 C CA . SER A 1 77 ? -10.745 8.072 2.966 1.00 84.62 77 SER A CA 1
ATOM 579 C C . SER A 1 77 ? -11.783 7.663 1.911 1.00 84.62 77 SER A C 1
ATOM 581 O O . SER A 1 77 ? -12.543 8.498 1.429 1.00 84.62 77 SER A O 1
ATOM 583 N N . GLU A 1 78 ? -11.864 6.366 1.610 1.00 80.12 78 GLU A N 1
ATOM 584 C CA . GLU A 1 78 ? -12.823 5.768 0.676 1.00 80.12 78 GLU A CA 1
ATOM 585 C C . GLU A 1 78 ? -14.120 5.300 1.370 1.00 80.12 78 GLU A C 1
ATOM 587 O O . GLU A 1 78 ? -14.983 4.701 0.728 1.00 80.12 78 GLU A O 1
ATOM 592 N N . GLY A 1 79 ? -14.273 5.550 2.678 1.00 75.50 79 GLY A N 1
ATOM 593 C CA . GLY A 1 79 ? -15.448 5.150 3.464 1.00 75.50 79 GLY A CA 1
ATOM 594 C C . GLY A 1 79 ? -15.499 3.660 3.818 1.00 75.50 79 GLY A C 1
ATOM 595 O O . GLY A 1 79 ? -16.517 3.174 4.312 1.00 75.50 79 GLY A O 1
ATOM 596 N N . GLN A 1 80 ? -14.412 2.921 3.587 1.00 68.00 80 GLN A N 1
ATOM 597 C CA . GLN A 1 80 ? -14.262 1.541 4.035 1.00 68.00 80 GLN A CA 1
ATOM 598 C C . GLN A 1 80 ? -13.854 1.586 5.516 1.00 68.00 80 GLN A C 1
ATOM 600 O O . GLN A 1 80 ? -12.676 1.748 5.821 1.00 68.00 80 GLN A O 1
ATOM 605 N N . ASN A 1 81 ? -14.817 1.489 6.442 1.00 68.56 81 ASN A N 1
ATOM 606 C CA . ASN A 1 81 ? -14.569 1.454 7.895 1.00 68.56 81 ASN A CA 1
ATOM 607 C C . ASN A 1 81 ? -13.874 0.140 8.308 1.00 68.56 81 ASN A C 1
ATOM 609 O O . ASN A 1 81 ? -14.467 -0.740 8.934 1.00 68.56 81 ASN A O 1
ATOM 613 N N . VAL A 1 82 ? -12.608 -0.013 7.924 1.00 73.88 82 VAL A N 1
ATOM 614 C CA . VAL A 1 82 ? -11.777 -1.169 8.254 1.00 73.88 82 VAL A CA 1
ATOM 615 C C . VAL A 1 82 ? -11.091 -0.904 9.584 1.00 73.88 82 VAL A C 1
ATOM 617 O O . VAL A 1 82 ? -10.367 0.073 9.739 1.00 73.88 82 VAL A O 1
ATOM 620 N N . LEU A 1 83 ? -11.279 -1.799 10.555 1.00 72.19 83 LEU A N 1
ATOM 621 C CA . LEU A 1 83 ? -10.548 -1.722 11.818 1.00 72.19 83 LEU A CA 1
ATOM 622 C C . LEU A 1 83 ? -9.060 -1.957 11.549 1.00 72.19 83 LEU A C 1
ATOM 624 O O . LEU A 1 83 ? -8.714 -2.957 10.921 1.00 72.19 83 LEU A O 1
ATOM 628 N N . GLU A 1 84 ? -8.183 -1.103 12.078 1.00 73.69 84 GLU A N 1
ATOM 629 C CA . GLU A 1 84 ? -6.730 -1.187 11.855 1.00 73.69 84 GLU A CA 1
ATOM 630 C C . GLU A 1 84 ? -6.152 -2.575 12.198 1.00 73.69 84 GLU A C 1
ATOM 632 O O . GLU A 1 84 ? -5.254 -3.078 11.522 1.00 73.69 84 GLU A O 1
ATOM 637 N N . LYS A 1 85 ? -6.729 -3.245 13.207 1.00 73.38 85 LYS A N 1
ATOM 638 C CA . LYS A 1 85 ? -6.383 -4.619 13.614 1.00 73.38 85 LYS A CA 1
ATOM 639 C C . LYS A 1 85 ? -6.545 -5.667 12.502 1.00 73.38 85 LYS A C 1
ATOM 641 O O . LYS A 1 85 ? -5.926 -6.721 12.573 1.00 73.38 85 LYS A O 1
ATOM 646 N N . SER A 1 86 ? -7.364 -5.384 11.489 1.00 76.25 86 SER A N 1
ATOM 647 C CA . SER A 1 86 ? -7.599 -6.265 10.334 1.00 76.25 86 SER A CA 1
ATOM 648 C C . SER A 1 86 ? -6.428 -6.237 9.343 1.00 76.25 86 SER A C 1
ATOM 650 O O . SER A 1 86 ? -6.305 -7.130 8.514 1.00 76.25 86 SER A O 1
ATOM 652 N N . LEU A 1 87 ? -5.540 -5.240 9.451 1.00 78.44 87 LEU A N 1
ATOM 653 C CA . LEU A 1 87 ? -4.301 -5.104 8.675 1.00 78.44 87 LEU A CA 1
ATOM 654 C C . LEU A 1 87 ? -3.082 -5.620 9.464 1.00 78.44 87 LEU A C 1
ATOM 656 O O . LEU A 1 87 ? -1.974 -5.113 9.317 1.00 78.44 87 LEU A O 1
ATOM 660 N N . SER A 1 88 ? -3.268 -6.603 10.347 1.00 70.38 88 SER A N 1
ATOM 661 C CA . SER A 1 88 ? -2.203 -7.144 11.208 1.00 70.38 88 SER A CA 1
ATOM 662 C C . SER A 1 88 ? -1.129 -7.946 10.459 1.00 70.38 88 SER A C 1
ATOM 664 O O . SER A 1 88 ? -0.073 -8.211 11.017 1.00 70.38 88 SER A O 1
ATOM 666 N N . ARG A 1 89 ? -1.369 -8.307 9.192 1.00 71.12 89 ARG A N 1
ATOM 667 C CA . ARG A 1 89 ? -0.457 -9.089 8.333 1.00 71.12 89 ARG A CA 1
ATOM 668 C C . ARG A 1 89 ? 0.493 -8.239 7.474 1.00 71.12 89 ARG A C 1
ATOM 670 O O . ARG A 1 89 ? 1.008 -8.716 6.470 1.00 71.12 89 ARG A O 1
ATOM 677 N N . PHE A 1 90 ? 0.709 -6.977 7.843 1.00 66.12 90 PHE A N 1
ATOM 678 C CA . PHE A 1 90 ? 1.704 -6.104 7.197 1.00 66.12 90 PHE A CA 1
ATOM 679 C C . PHE A 1 90 ? 3.117 -6.264 7.756 1.00 66.12 90 PHE A C 1
ATOM 681 O O . PHE A 1 90 ? 4.045 -5.633 7.259 1.00 66.12 90 PHE A O 1
ATOM 688 N N . ASP A 1 91 ? 3.274 -7.120 8.755 1.00 63.1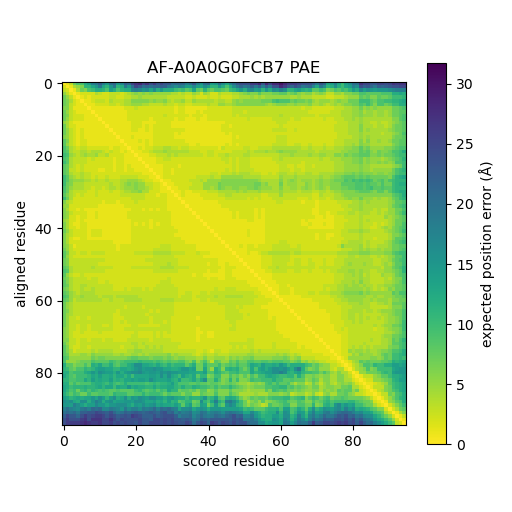9 91 ASP A N 1
ATOM 689 C CA . ASP A 1 91 ? 4.553 -7.463 9.341 1.00 63.19 91 ASP A CA 1
ATOM 690 C C . ASP A 1 91 ? 4.893 -8.913 8.985 1.00 63.19 91 ASP A C 1
ATOM 692 O O . ASP A 1 91 ? 4.002 -9.770 8.975 1.00 63.19 91 ASP A O 1
ATOM 696 N N . LEU A 1 92 ? 6.174 -9.177 8.700 1.00 59.25 92 LEU A N 1
ATOM 697 C CA . LEU A 1 92 ? 7.021 -10.128 9.443 1.00 59.25 92 LEU A CA 1
ATOM 698 C C . LEU A 1 92 ? 8.259 -10.548 8.622 1.00 59.25 92 LEU A C 1
ATOM 700 O O . LEU A 1 92 ? 8.128 -11.238 7.615 1.00 59.25 92 LEU A O 1
ATOM 704 N N . ASP A 1 93 ? 9.449 -10.171 9.108 1.00 47.75 93 ASP A N 1
ATOM 705 C CA . ASP A 1 93 ? 10.554 -11.098 9.399 1.00 47.75 93 ASP A CA 1
ATOM 706 C C . ASP A 1 93 ? 11.573 -10.457 10.368 1.00 47.75 93 ASP A C 1
ATOM 708 O O . ASP A 1 93 ? 11.677 -9.237 10.475 1.00 47.75 93 ASP A O 1
ATOM 712 N N . ARG A 1 94 ? 12.224 -11.329 11.143 1.00 48.62 94 ARG A N 1
ATOM 713 C CA . ARG A 1 94 ? 12.861 -11.131 12.458 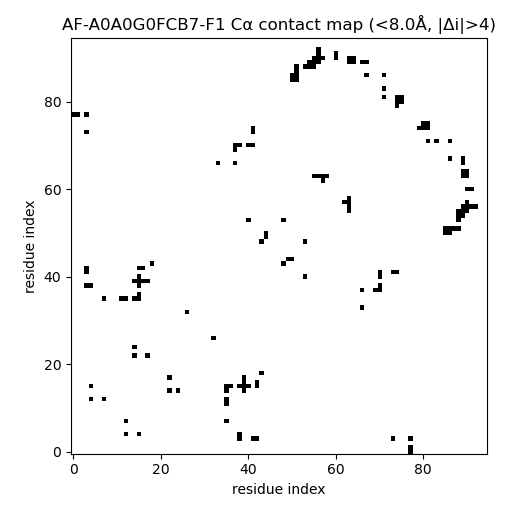1.00 48.62 94 ARG A CA 1
ATOM 714 C C . ARG A 1 94 ? 14.150 -10.291 12.463 1.00 48.62 94 ARG A C 1
ATOM 716 O O . ARG A 1 94 ? 15.086 -10.629 11.748 1.00 48.62 94 ARG A O 1
ATOM 723 N N . GLU A 1 95 ? 14.226 -9.353 13.409 1.00 43.91 95 GLU A N 1
ATOM 724 C CA . GLU A 1 95 ? 15.240 -9.313 14.486 1.00 43.91 95 GLU A CA 1
ATOM 725 C C . GLU A 1 95 ? 14.527 -9.031 15.814 1.00 43.91 95 GLU A C 1
ATOM 727 O O . GLU A 1 95 ? 13.595 -8.190 15.811 1.00 43.91 95 GLU A O 1
#